Protein AF-A0A661SX76-F1 (afdb_monomer)

Solvent-accessible surface area (backbone atoms only — not comparable to full-atom values): 6434 Å² total; per-residue (Å²): 132,92,79,90,75,84,76,56,78,82,54,74,83,47,77,96,65,53,75,68,55,53,54,48,50,51,56,51,49,53,53,52,25,64,72,71,73,45,68,62,44,72,45,68,51,73,49,86,91,44,61,84,77,79,19,61,42,79,78,44,78,43,76,49,69,70,70,76,65,52,79,75,67,67,90,56,65,100,60,52,74,66,55,51,52,49,53,60,71,66,56,80,76,83,80,82,132

Sequence (97 aa):
KVVDAEVPEDLRKKCCLEDREVRELVRIAGKIEAHYGRAMDIEWSIDRDLPFPENIFIVQARPETVWSRKKKGSAIGKKTGFQLLMEQAMKRIKLEE

Secondary structure (DSSP, 8-state):
-----PPPTTTTTS-SS-HHHHHHHHHHHHHHHHHHTS-EEEEEEE-SSSPTTTTEEEEEEEE--SSTTS----SS-S--HHHHHHHHHTSPPP---

Structure (mmCIF, N/CA/C/O backbone):
data_AF-A0A661SX76-F1
#
_entry.id   AF-A0A661SX76-F1
#
loop_
_atom_site.group_PDB
_atom_site.id
_atom_site.type_symbol
_atom_site.label_atom_id
_atom_site.label_alt_id
_atom_site.label_comp_id
_atom_site.label_asym_id
_atom_site.label_entity_id
_atom_site.label_seq_id
_atom_site.pdbx_PDB_ins_code
_atom_site.Cartn_x
_atom_site.Cartn_y
_atom_site.Cartn_z
_atom_site.occupancy
_atom_site.B_iso_or_equiv
_atom_site.auth_seq_id
_atom_site.auth_comp_id
_atom_site.auth_asym_id
_atom_site.auth_atom_id
_atom_site.pdbx_PDB_model_num
ATOM 1 N N . LYS A 1 1 ? 16.836 -17.987 -4.918 1.00 78.50 1 LYS A N 1
ATOM 2 C CA . LYS A 1 1 ? 18.116 -17.264 -4.709 1.00 78.50 1 LYS A CA 1
ATOM 3 C C . LYS A 1 1 ? 17.833 -15.793 -4.967 1.00 78.50 1 LYS A C 1
ATOM 5 O O . LYS A 1 1 ? 17.272 -15.514 -6.015 1.00 78.50 1 LYS A O 1
ATOM 10 N N . VAL A 1 2 ? 18.120 -14.903 -4.018 1.00 85.81 2 VAL A N 1
ATOM 11 C CA . VAL A 1 2 ? 17.972 -13.450 -4.223 1.00 85.81 2 VAL A CA 1
ATOM 12 C C . VAL A 1 2 ? 19.147 -12.970 -5.076 1.00 85.81 2 VAL A C 1
ATOM 14 O O . VAL A 1 2 ? 20.261 -13.470 -4.904 1.00 85.81 2 VAL A O 1
ATOM 17 N N . VAL A 1 3 ? 18.878 -12.088 -6.037 1.00 92.12 3 VAL A N 1
ATOM 18 C CA . VAL A 1 3 ? 19.888 -11.489 -6.915 1.00 92.12 3 VAL A CA 1
ATOM 19 C C . VAL A 1 3 ? 19.765 -9.981 -6.791 1.00 92.12 3 VAL A C 1
ATOM 21 O O . VAL A 1 3 ? 18.711 -9.426 -7.090 1.00 92.12 3 VAL A O 1
ATOM 24 N N . ASP A 1 4 ? 20.846 -9.342 -6.367 1.00 93.50 4 ASP A N 1
ATOM 25 C CA . ASP A 1 4 ? 20.959 -7.891 -6.371 1.00 93.50 4 ASP A CA 1
ATOM 26 C C . ASP A 1 4 ? 21.379 -7.435 -7.770 1.00 93.50 4 ASP A C 1
ATOM 28 O O . ASP A 1 4 ? 22.356 -7.935 -8.334 1.00 93.50 4 ASP A O 1
ATOM 32 N N . ALA A 1 5 ? 20.621 -6.509 -8.352 1.00 94.00 5 ALA A N 1
ATOM 33 C CA . ALA A 1 5 ? 20.883 -5.980 -9.681 1.00 94.00 5 ALA A CA 1
ATOM 34 C C . ALA A 1 5 ? 20.633 -4.471 -9.720 1.00 94.00 5 ALA A C 1
ATOM 36 O O . ALA A 1 5 ? 19.705 -3.957 -9.096 1.00 94.00 5 ALA A O 1
ATOM 37 N N . GLU A 1 6 ? 21.461 -3.769 -10.489 1.00 95.81 6 GLU A N 1
ATOM 38 C CA . GLU A 1 6 ? 21.283 -2.346 -10.762 1.00 95.81 6 GLU A CA 1
ATOM 39 C C . GLU A 1 6 ? 20.032 -2.109 -11.614 1.00 95.81 6 GLU A C 1
ATOM 41 O O . GLU A 1 6 ? 19.800 -2.795 -12.612 1.00 95.81 6 GLU A O 1
ATOM 46 N N . VAL A 1 7 ? 19.246 -1.089 -11.262 1.00 94.38 7 VAL A N 1
ATOM 47 C CA . VAL A 1 7 ? 18.098 -0.674 -12.078 1.00 94.38 7 VAL A CA 1
ATOM 48 C C . VAL A 1 7 ? 18.622 -0.009 -13.361 1.00 94.38 7 VAL A C 1
ATOM 50 O O . VAL A 1 7 ? 19.439 0.914 -13.251 1.00 94.38 7 VAL A O 1
ATOM 53 N N . PRO A 1 8 ? 18.171 -0.409 -14.565 1.00 96.06 8 PRO A N 1
ATOM 54 C CA . PRO A 1 8 ? 18.543 0.247 -15.820 1.00 96.06 8 PRO A CA 1
ATOM 55 C C . PRO A 1 8 ? 18.289 1.760 -15.796 1.00 96.06 8 PRO A C 1
ATOM 57 O O . PRO A 1 8 ? 17.283 2.217 -15.252 1.00 96.06 8 PRO A O 1
ATOM 60 N N . GLU A 1 9 ? 19.201 2.552 -16.369 1.00 95.81 9 GLU A N 1
ATOM 61 C CA . GLU A 1 9 ? 19.182 4.021 -16.269 1.00 95.81 9 GLU A CA 1
ATOM 62 C C . GLU 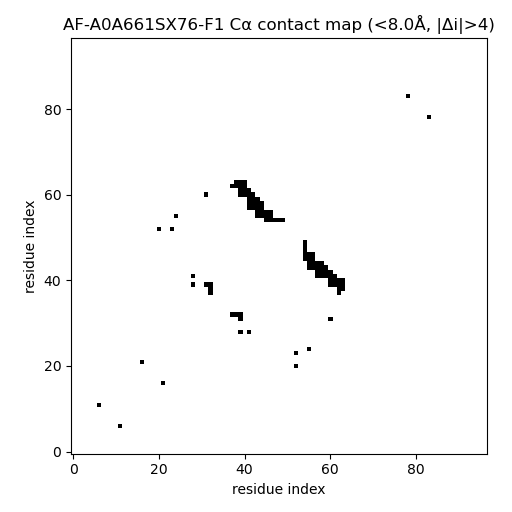A 1 9 ? 17.874 4.646 -16.785 1.00 95.81 9 GLU A C 1
ATOM 64 O O . GLU A 1 9 ? 17.354 5.591 -16.188 1.00 95.81 9 GLU A O 1
ATOM 69 N N . ASP A 1 10 ? 17.294 4.070 -17.838 1.00 95.56 10 ASP A N 1
ATOM 70 C CA . ASP A 1 10 ? 16.049 4.532 -18.446 1.00 95.56 10 ASP A CA 1
ATOM 71 C C . ASP A 1 10 ? 14.811 4.265 -17.572 1.00 95.56 10 ASP A C 1
ATOM 73 O O . ASP A 1 10 ? 13.804 4.963 -17.709 1.00 95.56 10 ASP A O 1
ATOM 77 N N . LEU A 1 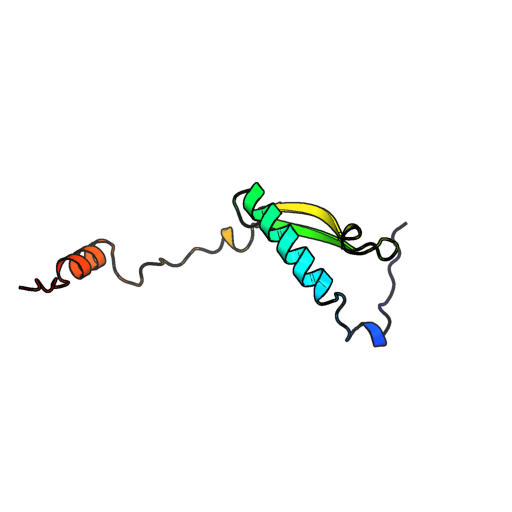11 ? 14.872 3.280 -16.668 1.00 94.94 11 LEU A N 1
ATOM 78 C CA . LEU A 1 11 ? 13.787 2.946 -15.742 1.00 94.94 11 LEU A CA 1
ATOM 79 C C . LEU A 1 11 ? 13.839 3.773 -14.457 1.00 94.94 11 LEU A C 1
ATOM 81 O O . LEU A 1 11 ? 12.796 4.022 -13.860 1.00 94.94 11 LEU A O 1
ATOM 85 N N . ARG A 1 12 ? 15.019 4.260 -14.051 1.00 95.25 12 ARG A N 1
ATOM 86 C CA . ARG A 1 12 ? 15.205 5.016 -12.792 1.00 95.25 12 ARG A CA 1
ATOM 87 C C . ARG A 1 12 ? 14.322 6.264 -12.689 1.00 95.25 12 ARG A C 1
ATOM 89 O O . ARG A 1 12 ? 14.001 6.690 -11.586 1.00 95.25 12 ARG A O 1
ATOM 96 N N . LYS A 1 13 ? 13.958 6.865 -13.828 1.00 95.50 13 LYS A N 1
ATOM 97 C CA . LYS A 1 13 ? 13.114 8.073 -13.912 1.00 95.50 13 LYS A CA 1
ATOM 98 C C . LYS A 1 13 ? 11.659 7.781 -14.291 1.00 95.50 13 LYS A C 1
ATOM 100 O O . LYS A 1 13 ? 10.885 8.719 -14.463 1.00 95.50 13 LYS A O 1
ATOM 105 N N . LYS A 1 14 ? 11.288 6.510 -14.460 1.00 95.25 14 LYS A N 1
ATOM 106 C CA . LYS A 1 14 ? 9.921 6.095 -14.789 1.00 95.25 14 LYS A CA 1
ATOM 107 C C . LYS A 1 14 ? 9.192 5.688 -13.511 1.00 95.25 14 LYS A C 1
ATOM 109 O O . LYS A 1 14 ? 9.792 5.130 -12.596 1.00 95.25 14 LYS A O 1
ATOM 114 N N . CYS A 1 15 ? 7.889 5.946 -13.459 1.00 96.50 15 CYS A N 1
ATOM 115 C CA . CYS A 1 15 ? 7.049 5.396 -12.400 1.00 96.50 15 CYS A CA 1
ATOM 116 C C . CYS A 1 15 ? 7.089 3.864 -12.465 1.00 96.50 15 CYS A C 1
ATOM 118 O O . CYS A 1 15 ? 6.962 3.281 -13.541 1.00 96.50 15 CYS A O 1
ATOM 120 N N . CYS A 1 16 ? 7.258 3.213 -11.314 1.00 94.81 16 CYS A N 1
ATOM 121 C CA . CYS A 1 16 ? 7.245 1.752 -11.220 1.00 94.81 16 CYS A CA 1
ATOM 122 C C . CYS A 1 16 ? 5.833 1.148 -11.296 1.00 94.81 16 CYS A C 1
ATOM 124 O O . CYS A 1 16 ? 5.713 -0.069 -11.415 1.00 94.81 16 CYS A O 1
ATOM 126 N N . LEU A 1 17 ? 4.805 1.999 -11.237 1.00 96.25 17 LEU A N 1
ATOM 127 C CA . LEU A 1 17 ? 3.391 1.657 -11.282 1.00 96.25 17 LEU A CA 1
ATOM 128 C C . LEU A 1 17 ? 2.672 2.454 -12.365 1.00 96.25 17 LEU A C 1
ATOM 130 O O . LEU A 1 17 ? 2.976 3.626 -12.602 1.00 96.25 17 LEU A O 1
ATOM 134 N N . GLU A 1 18 ? 1.662 1.827 -12.946 1.00 96.06 18 GLU A N 1
ATOM 135 C CA . GLU A 1 18 ? 0.676 2.462 -13.804 1.00 96.06 18 GLU A CA 1
ATOM 136 C C . GLU A 1 18 ? -0.509 3.005 -12.990 1.00 96.06 18 GLU A C 1
ATOM 138 O O . GLU A 1 18 ? -0.880 2.471 -11.942 1.00 96.06 18 GLU A O 1
ATOM 143 N N . ASP A 1 19 ? -1.194 4.025 -13.510 1.00 97.88 19 ASP A N 1
ATOM 144 C CA . ASP A 1 19 ? -2.340 4.649 -12.835 1.00 97.88 19 ASP A CA 1
ATOM 145 C C . ASP A 1 19 ? -3.444 3.653 -12.439 1.00 97.88 19 ASP A C 1
ATOM 147 O O . ASP A 1 19 ? -4.115 3.829 -11.419 1.00 97.88 19 ASP A O 1
ATOM 151 N N . ARG A 1 20 ? -3.676 2.609 -13.249 1.00 97.31 20 ARG A N 1
ATOM 152 C CA . ARG A 1 20 ? -4.681 1.576 -12.938 1.00 97.31 20 ARG A CA 1
ATOM 153 C C . ARG A 1 20 ? -4.279 0.727 -11.732 1.00 97.31 20 ARG A C 1
ATOM 155 O O . ARG A 1 20 ? -5.139 0.388 -10.925 1.00 97.31 20 ARG A O 1
ATOM 162 N N . GLU A 1 21 ? -2.987 0.446 -11.589 1.00 97.62 21 GLU A N 1
ATOM 163 C CA . GLU A 1 21 ? -2.439 -0.351 -10.492 1.00 97.62 21 GLU A CA 1
ATOM 164 C C . GLU A 1 21 ? -2.520 0.442 -9.191 1.00 97.62 21 GLU A C 1
ATOM 166 O O . GLU A 1 21 ? -2.975 -0.084 -8.180 1.00 97.62 21 GLU A O 1
ATOM 171 N N . VAL A 1 22 ? -2.208 1.743 -9.233 1.00 98.06 22 VAL A N 1
ATOM 172 C CA . VAL A 1 22 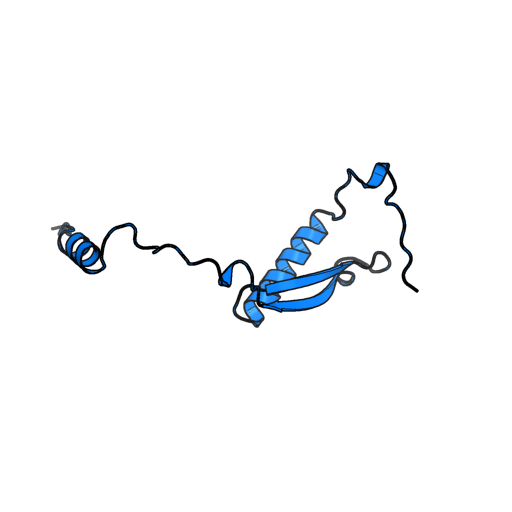? -2.368 2.642 -8.079 1.00 98.06 22 VAL A CA 1
ATOM 173 C C . VAL A 1 22 ? -3.821 2.669 -7.596 1.00 98.06 22 VAL A C 1
ATOM 175 O O . VAL A 1 22 ? -4.075 2.523 -6.400 1.00 98.06 22 VAL A O 1
ATOM 178 N N . ARG A 1 23 ? -4.794 2.827 -8.505 1.00 98.44 23 ARG A N 1
ATOM 179 C CA . ARG A 1 23 ? -6.223 2.842 -8.135 1.00 98.44 23 ARG A CA 1
ATOM 180 C C . ARG A 1 23 ? -6.662 1.528 -7.493 1.00 98.44 23 ARG A C 1
ATOM 182 O O . ARG A 1 23 ? -7.405 1.547 -6.511 1.00 98.44 23 ARG A O 1
ATOM 189 N N . GLU A 1 24 ? -6.198 0.404 -8.025 1.00 98.25 24 GLU A N 1
ATOM 190 C CA . GLU A 1 24 ? -6.534 -0.914 -7.496 1.00 98.25 24 GLU A CA 1
ATOM 191 C C . GLU A 1 24 ? -5.881 -1.173 -6.132 1.00 98.25 24 GLU A C 1
ATOM 193 O O . GLU A 1 24 ? -6.562 -1.615 -5.205 1.00 98.25 24 GLU A O 1
ATOM 198 N N . LEU A 1 25 ? -4.615 -0.786 -5.951 1.00 98.31 25 LEU A N 1
ATOM 199 C CA . LEU A 1 25 ? -3.932 -0.830 -4.656 1.00 98.31 25 LEU A CA 1
ATOM 200 C C . LEU A 1 25 ? -4.670 -0.000 -3.600 1.00 98.31 25 LEU A C 1
ATOM 202 O O . LEU A 1 25 ? -4.884 -0.481 -2.489 1.00 98.31 25 LEU A O 1
ATOM 206 N N . VAL A 1 26 ? -5.138 1.205 -3.943 1.00 98.25 26 VAL A N 1
ATOM 207 C CA . VAL A 1 26 ? -5.949 2.038 -3.035 1.00 98.25 26 VAL A CA 1
ATOM 208 C C . VAL A 1 26 ? -7.267 1.345 -2.678 1.00 98.25 26 VAL A C 1
ATOM 210 O O . VAL A 1 26 ? -7.658 1.322 -1.508 1.00 98.25 26 VAL A O 1
ATOM 213 N N . ARG A 1 27 ? -7.943 0.726 -3.656 1.00 98.50 27 ARG A N 1
ATOM 214 C CA . ARG A 1 27 ? -9.178 -0.038 -3.420 1.00 98.50 27 ARG A CA 1
ATOM 215 C C . ARG A 1 27 ? -8.942 -1.208 -2.463 1.00 98.50 27 ARG A C 1
ATOM 217 O O . ARG A 1 27 ? -9.783 -1.471 -1.602 1.00 98.50 27 ARG A O 1
ATOM 224 N N . ILE A 1 28 ? -7.842 -1.939 -2.632 1.00 98.25 28 ILE A N 1
ATOM 225 C CA . ILE A 1 28 ? -7.474 -3.071 -1.773 1.00 98.25 28 ILE A CA 1
ATOM 226 C C . ILE A 1 28 ? -7.101 -2.575 -0.370 1.00 98.25 28 ILE A C 1
ATOM 228 O O . ILE A 1 28 ? -7.629 -3.093 0.614 1.00 98.25 28 ILE A O 1
ATOM 232 N N . ALA A 1 29 ? -6.281 -1.527 -0.268 1.00 98.00 29 ALA A N 1
ATOM 233 C CA . ALA A 1 29 ? -5.879 -0.928 1.001 1.00 98.00 29 ALA A CA 1
ATOM 234 C C . ALA A 1 29 ? -7.085 -0.452 1.825 1.00 98.00 29 ALA A C 1
ATOM 236 O O . ALA A 1 29 ? -7.170 -0.761 3.011 1.00 98.00 29 ALA A O 1
ATOM 237 N N . GLY A 1 30 ? -8.066 0.205 1.194 1.00 98.25 30 GLY A N 1
ATOM 238 C CA . GLY A 1 30 ? -9.299 0.625 1.867 1.00 98.25 30 GLY A CA 1
ATOM 239 C C . GLY A 1 30 ? -10.126 -0.549 2.401 1.00 98.25 30 GLY A C 1
ATOM 240 O O . GLY A 1 30 ? -10.672 -0.475 3.501 1.00 98.25 30 GLY A O 1
ATOM 241 N N . LYS A 1 31 ? -10.179 -1.674 1.672 1.00 98.38 31 LYS A N 1
ATOM 242 C CA . LYS A 1 31 ? -10.826 -2.903 2.165 1.00 98.38 31 LYS A CA 1
ATOM 243 C C . LYS A 1 31 ? -10.085 -3.496 3.366 1.00 98.38 31 LYS A C 1
ATOM 245 O O . LYS A 1 31 ? -10.732 -3.938 4.311 1.00 98.38 31 LYS A O 1
ATOM 250 N N . ILE A 1 32 ? -8.753 -3.495 3.337 1.00 98.06 32 ILE A N 1
ATOM 251 C CA . ILE A 1 32 ? -7.915 -3.991 4.437 1.00 98.06 32 ILE A CA 1
ATOM 252 C C . ILE A 1 32 ? -8.092 -3.116 5.684 1.00 98.06 32 ILE A C 1
ATOM 254 O O . ILE A 1 32 ? -8.352 -3.638 6.765 1.00 98.06 32 ILE A O 1
ATOM 258 N N . GLU A 1 33 ? -8.022 -1.792 5.545 1.00 97.88 33 GLU A N 1
ATOM 259 C CA . GLU A 1 33 ? -8.261 -0.859 6.651 1.00 97.88 33 GLU A CA 1
ATOM 260 C C . GLU A 1 33 ? -9.660 -1.046 7.255 1.00 97.88 33 GLU A C 1
ATOM 262 O O . GLU A 1 33 ? -9.789 -1.161 8.475 1.00 97.88 33 GLU A O 1
ATOM 267 N N . ALA A 1 34 ? -10.697 -1.151 6.417 1.00 98.25 34 ALA A N 1
ATOM 268 C CA . ALA A 1 34 ? -12.064 -1.392 6.875 1.00 98.25 34 ALA A CA 1
ATOM 269 C C . ALA A 1 34 ? -12.2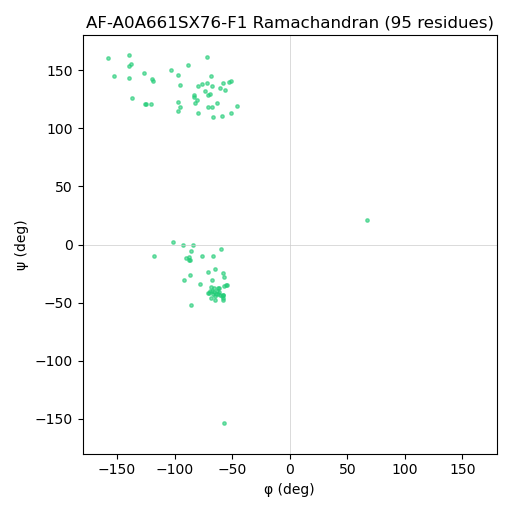04 -2.725 7.631 1.00 98.25 34 ALA A C 1
ATOM 271 O O . ALA A 1 34 ? -12.927 -2.792 8.623 1.00 98.25 34 ALA A O 1
ATOM 272 N N . HIS A 1 35 ? -11.492 -3.770 7.200 1.00 97.75 35 HIS A N 1
ATOM 273 C CA . HIS A 1 35 ? -11.494 -5.072 7.865 1.00 97.75 35 HIS A CA 1
ATOM 274 C C . HIS A 1 35 ? -10.858 -5.023 9.266 1.00 97.75 35 HIS A C 1
ATOM 276 O O . HIS A 1 35 ? -11.400 -5.602 10.205 1.00 97.75 35 HIS A O 1
ATOM 282 N N . TYR A 1 36 ? -9.736 -4.314 9.429 1.00 96.38 36 TYR A N 1
ATOM 283 C CA . TYR A 1 36 ? -9.024 -4.218 10.714 1.00 96.38 36 TYR A CA 1
ATOM 284 C C . TYR A 1 36 ? -9.480 -3.052 11.609 1.00 96.38 36 TYR A C 1
ATOM 286 O O . TYR A 1 36 ? -9.100 -2.984 12.785 1.00 96.38 36 TYR A O 1
ATOM 294 N N . GLY A 1 37 ? -10.272 -2.122 11.070 1.00 96.25 37 GLY A N 1
ATOM 295 C CA . GLY A 1 37 ? -10.813 -0.964 11.783 1.00 96.25 37 GLY A CA 1
ATOM 296 C C . GLY A 1 37 ? -9.759 0.058 12.221 1.00 96.25 37 GLY A C 1
ATOM 297 O O . GLY A 1 37 ? -9.982 0.800 13.178 1.00 96.25 37 GLY A O 1
ATOM 298 N N . ARG A 1 38 ? -8.582 0.068 11.587 1.00 93.56 38 ARG A N 1
ATOM 299 C CA . ARG A 1 38 ? -7.471 0.984 11.891 1.00 93.56 38 ARG A CA 1
ATOM 300 C C . ARG A 1 38 ? -6.536 1.114 10.694 1.00 93.56 38 ARG A C 1
ATOM 302 O O . ARG A 1 38 ? -6.487 0.204 9.876 1.00 93.56 38 ARG A O 1
ATOM 309 N N . ALA A 1 39 ? -5.744 2.185 10.667 1.00 95.44 39 ALA A N 1
ATOM 310 C CA . ALA A 1 39 ? -4.709 2.381 9.656 1.00 95.44 39 ALA A CA 1
ATOM 311 C C . ALA A 1 39 ? -3.724 1.20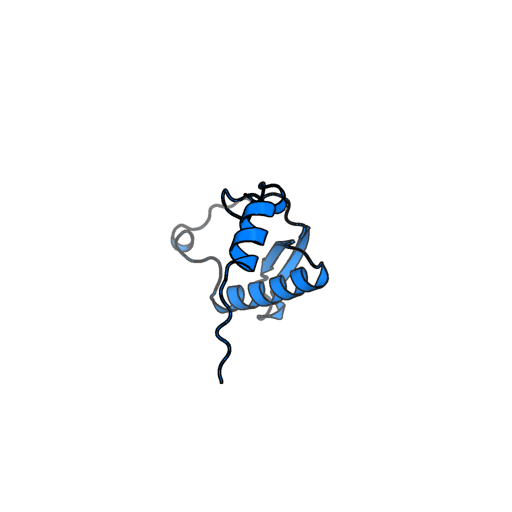1 9.626 1.00 95.44 39 ALA A C 1
ATOM 313 O O . ALA A 1 39 ? -3.227 0.759 10.671 1.00 95.44 39 ALA A O 1
ATOM 314 N N . MET A 1 40 ? -3.443 0.716 8.418 1.00 96.88 40 MET A N 1
ATOM 315 C CA . MET A 1 40 ? -2.594 -0.445 8.164 1.00 96.88 40 MET A CA 1
ATOM 316 C C . MET A 1 40 ? -1.383 -0.058 7.311 1.00 96.88 40 MET A C 1
ATOM 318 O O . MET A 1 40 ? -1.483 0.750 6.393 1.00 96.88 40 MET A O 1
ATOM 322 N N . ASP A 1 41 ? -0.252 -0.674 7.624 1.00 97.12 41 ASP A N 1
ATOM 323 C CA . ASP A 1 41 ? 0.980 -0.729 6.844 1.00 97.12 41 ASP A CA 1
ATOM 324 C C . ASP A 1 41 ? 0.959 -2.038 6.032 1.00 97.12 41 ASP A C 1
ATOM 326 O O . ASP A 1 41 ? 0.817 -3.129 6.601 1.00 97.12 41 ASP A O 1
ATOM 330 N N . ILE A 1 42 ? 0.980 -1.922 4.702 1.00 97.75 42 ILE A N 1
ATOM 331 C CA . ILE A 1 42 ? 0.659 -3.009 3.768 1.00 97.75 42 ILE A CA 1
ATOM 332 C C . ILE A 1 42 ? 1.811 -3.180 2.784 1.00 97.75 42 ILE A C 1
ATOM 334 O O . ILE A 1 42 ? 2.123 -2.271 2.014 1.00 97.75 42 ILE A O 1
ATOM 338 N N . GLU A 1 43 ? 2.383 -4.378 2.764 1.00 98.19 43 GLU A N 1
ATOM 339 C CA . GLU A 1 43 ? 3.344 -4.797 1.752 1.00 98.19 43 GLU A CA 1
ATOM 340 C C . GLU A 1 43 ? 2.613 -5.570 0.650 1.00 98.19 43 GLU A C 1
ATOM 342 O O . GLU A 1 43 ? 1.757 -6.424 0.917 1.00 98.19 43 GLU A O 1
ATOM 347 N N . TRP A 1 44 ? 2.967 -5.283 -0.599 1.00 97.94 44 TRP A N 1
ATOM 348 C CA . TRP A 1 44 ? 2.331 -5.842 -1.787 1.00 97.94 44 TRP A CA 1
ATOM 349 C C . TRP A 1 44 ? 3.363 -6.177 -2.865 1.00 97.94 44 TRP A C 1
ATOM 351 O O . TRP A 1 44 ? 4.493 -5.687 -2.845 1.00 97.94 44 TRP A O 1
ATOM 361 N N . SER A 1 45 ? 2.957 -7.002 -3.824 1.00 97.44 45 SER A N 1
ATOM 362 C CA . SER A 1 45 ? 3.711 -7.297 -5.039 1.00 97.44 45 SER A CA 1
ATOM 363 C C . SER A 1 45 ? 2.786 -7.329 -6.254 1.00 97.44 45 SER A C 1
ATOM 365 O O . SER A 1 45 ? 1.580 -7.547 -6.130 1.00 97.44 45 SER A O 1
ATOM 367 N N . ILE A 1 46 ? 3.360 -7.082 -7.432 1.00 97.25 46 ILE A N 1
ATOM 368 C CA . ILE A 1 46 ? 2.676 -7.218 -8.719 1.00 97.25 46 ILE A CA 1
ATOM 369 C C . ILE A 1 46 ? 3.443 -8.239 -9.547 1.00 97.25 46 ILE A C 1
ATOM 371 O O . ILE A 1 46 ? 4.632 -8.052 -9.818 1.00 97.25 46 ILE A O 1
ATOM 375 N N . ASP A 1 47 ? 2.758 -9.306 -9.937 1.00 96.56 47 ASP A N 1
ATOM 376 C CA . ASP A 1 47 ? 3.268 -10.281 -10.891 1.00 96.56 47 ASP A CA 1
ATOM 377 C C . ASP A 1 47 ? 3.026 -9.767 -12.319 1.00 96.56 47 ASP A C 1
ATOM 379 O O . ASP A 1 47 ? 1.929 -9.340 -12.667 1.00 96.56 47 ASP A O 1
ATOM 383 N N . ARG A 1 48 ? 4.048 -9.744 -13.172 1.00 92.69 48 ARG A N 1
ATOM 384 C CA . ARG A 1 48 ? 3.883 -9.253 -14.552 1.00 92.69 48 ARG A CA 1
ATOM 385 C C . ARG A 1 48 ? 3.418 -10.339 -15.516 1.00 92.69 48 ARG A C 1
ATOM 387 O O . ARG A 1 48 ? 2.985 -10.000 -16.614 1.00 92.69 48 ARG A O 1
ATOM 394 N N . ASP A 1 49 ? 3.475 -11.601 -15.101 1.00 96.69 49 ASP A N 1
ATOM 395 C CA . ASP A 1 49 ? 3.075 -12.745 -15.921 1.00 96.69 49 ASP A CA 1
ATOM 396 C C . ASP A 1 49 ? 1.572 -13.051 -15.797 1.00 96.69 49 ASP A C 1
ATOM 398 O O . ASP A 1 49 ? 1.017 -13.820 -16.585 1.00 96.69 49 ASP A O 1
ATOM 402 N N . LEU A 1 50 ? 0.891 -12.424 -14.832 1.00 97.50 50 LEU A N 1
ATOM 403 C CA . LEU A 1 50 ? -0.547 -12.547 -14.618 1.00 97.50 50 LEU A CA 1
ATOM 404 C C . LEU A 1 50 ? -1.307 -11.317 -15.137 1.00 97.50 50 LEU A C 1
ATOM 406 O O . LEU A 1 50 ? -0.781 -10.200 -15.123 1.00 97.50 50 LEU A O 1
ATOM 410 N N . PRO A 1 51 ? -2.566 -11.490 -15.580 1.00 97.31 51 PRO A N 1
ATOM 411 C CA . PRO A 1 51 ? -3.392 -10.371 -16.000 1.00 97.31 51 PRO A CA 1
ATOM 412 C C . PRO A 1 51 ? -3.777 -9.488 -14.808 1.00 97.31 51 PRO A C 1
ATOM 414 O O . PRO A 1 51 ? -4.021 -9.957 -13.698 1.00 97.31 51 PRO A O 1
ATOM 417 N N . PHE A 1 52 ? -3.862 -8.185 -15.061 1.00 96.38 52 PHE A N 1
ATOM 418 C CA . PHE A 1 52 ? -4.490 -7.253 -14.133 1.00 96.38 52 PHE A CA 1
ATOM 419 C C . PHE A 1 52 ? -6.021 -7.448 -14.141 1.00 96.38 52 PHE A C 1
ATOM 421 O O . PHE A 1 52 ? -6.588 -7.519 -15.238 1.00 96.38 52 PHE A O 1
ATOM 428 N N . PRO A 1 53 ? -6.704 -7.400 -12.975 1.00 95.06 53 PRO A N 1
ATOM 429 C CA . PRO A 1 53 ? -6.185 -7.064 -11.639 1.00 95.06 53 PRO A CA 1
ATOM 430 C C . PRO A 1 53 ? -5.722 -8.254 -10.781 1.00 95.06 53 PRO A C 1
ATOM 432 O O . PRO A 1 53 ? -5.286 -8.045 -9.651 1.00 95.06 53 PRO A O 1
ATOM 435 N N . GLU A 1 54 ? -5.817 -9.492 -11.270 1.00 96.62 54 GLU A N 1
ATOM 436 C CA . GLU A 1 54 ? -5.493 -10.707 -10.502 1.00 96.62 54 GLU A CA 1
ATOM 437 C C . GLU A 1 54 ? -4.005 -10.838 -10.157 1.00 96.62 54 GLU A C 1
ATOM 439 O O . GLU A 1 54 ? -3.611 -11.684 -9.356 1.00 96.62 54 GLU A O 1
ATOM 444 N N . ASN A 1 55 ? -3.179 -9.989 -10.751 1.00 97.06 55 ASN A N 1
ATOM 445 C CA . ASN A 1 55 ? -1.745 -9.980 -10.581 1.00 97.06 55 ASN A CA 1
ATOM 446 C C . ASN A 1 55 ? -1.233 -9.208 -9.357 1.00 97.06 55 ASN A C 1
ATOM 448 O O . ASN A 1 55 ? -0.022 -9.148 -9.146 1.00 97.06 55 ASN A O 1
ATOM 452 N N . ILE A 1 56 ? -2.124 -8.611 -8.561 1.00 97.88 56 ILE A N 1
ATOM 453 C CA . ILE A 1 56 ? -1.764 -7.873 -7.347 1.00 97.88 56 ILE A CA 1
ATOM 454 C C . ILE A 1 56 ? -1.919 -8.772 -6.120 1.00 97.88 56 ILE A C 1
ATOM 456 O O . ILE A 1 56 ? -3.013 -9.247 -5.812 1.00 97.88 56 ILE A O 1
ATOM 460 N N . PHE A 1 57 ? -0.837 -8.933 -5.361 1.00 97.81 57 PHE A N 1
ATOM 461 C CA . PHE A 1 57 ? -0.800 -9.762 -4.161 1.00 97.81 57 PHE A CA 1
ATOM 462 C C . PHE A 1 57 ? -0.461 -8.934 -2.930 1.00 97.81 57 PHE A C 1
ATOM 464 O O . PHE A 1 57 ? 0.407 -8.063 -2.959 1.00 97.81 57 PHE A O 1
ATOM 471 N N . ILE A 1 58 ? -1.127 -9.239 -1.818 1.00 97.81 58 ILE A N 1
ATOM 472 C CA . ILE A 1 58 ? -0.804 -8.678 -0.506 1.00 97.81 58 ILE A CA 1
ATOM 473 C C . ILE A 1 58 ? 0.067 -9.689 0.222 1.00 97.81 58 ILE A C 1
ATOM 475 O O . ILE A 1 58 ? -0.387 -10.793 0.519 1.00 97.81 58 ILE A O 1
ATOM 479 N N . VAL A 1 59 ? 1.318 -9.319 0.492 1.00 97.81 59 VAL A N 1
ATOM 480 C CA . VAL A 1 59 ? 2.287 -10.219 1.135 1.00 97.81 59 VAL A CA 1
ATOM 481 C C . VAL A 1 59 ? 2.280 -10.057 2.651 1.00 97.81 59 VAL A C 1
ATOM 483 O O . VAL A 1 59 ? 2.481 -11.030 3.374 1.00 97.81 59 VAL A O 1
ATOM 486 N N . GLN A 1 60 ? 1.978 -8.854 3.148 1.00 98.19 60 GLN A N 1
ATOM 487 C CA . GLN A 1 60 ? 1.860 -8.590 4.577 1.00 98.19 60 GLN A CA 1
ATOM 488 C C . GLN A 1 60 ? 0.903 -7.427 4.851 1.00 98.19 60 GLN A C 1
ATOM 490 O O . GLN A 1 60 ? 0.915 -6.420 4.153 1.00 98.19 60 GLN A O 1
ATOM 495 N N . ALA A 1 61 ? 0.149 -7.493 5.951 1.00 96.94 61 ALA A N 1
ATOM 496 C CA . ALA A 1 61 ? -0.622 -6.367 6.482 1.00 96.94 61 ALA A CA 1
ATOM 497 C C . ALA A 1 61 ? -0.471 -6.293 8.007 1.00 96.94 61 ALA A C 1
ATOM 499 O O . ALA A 1 61 ? -0.732 -7.270 8.710 1.00 96.94 61 ALA A O 1
ATOM 500 N N . ARG A 1 62 ? -0.064 -5.133 8.529 1.00 96.88 62 ARG A N 1
ATOM 501 C CA . ARG A 1 62 ? 0.129 -4.913 9.968 1.00 96.88 62 ARG A CA 1
ATOM 502 C C . ARG A 1 62 ? -0.371 -3.529 10.393 1.00 96.88 62 ARG A C 1
ATOM 504 O O . ARG A 1 62 ? -0.396 -2.628 9.564 1.00 96.88 62 ARG A O 1
ATOM 511 N N . PRO A 1 63 ? -0.781 -3.318 11.654 1.00 95.25 6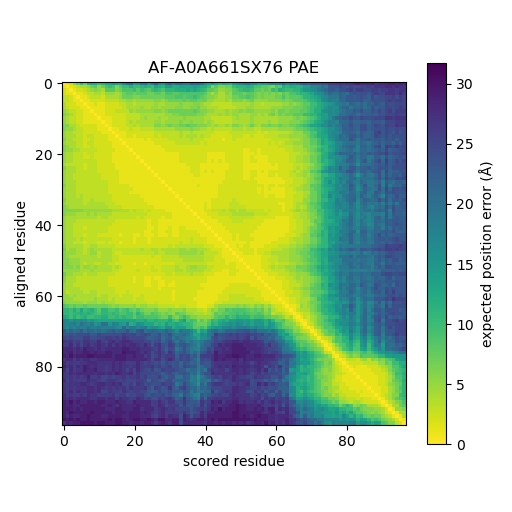3 PRO A N 1
ATOM 512 C CA . PRO A 1 63 ? -1.177 -1.990 12.117 1.00 95.25 63 PRO A CA 1
ATOM 513 C C . PRO A 1 63 ? -0.060 -0.954 11.945 1.00 95.25 63 PRO A C 1
ATOM 515 O O . PRO A 1 63 ? 1.098 -1.234 12.252 1.00 95.25 63 PRO A O 1
ATOM 518 N N . GLU A 1 64 ? -0.411 0.256 11.515 1.00 92.44 64 GLU A N 1
ATOM 519 C CA . GLU A 1 64 ? 0.526 1.378 11.409 1.00 92.44 64 GLU A CA 1
ATOM 520 C C . GLU A 1 64 ? 0.962 1.862 12.812 1.00 92.44 64 GLU A C 1
ATOM 522 O O . GLU A 1 64 ? 0.132 2.114 13.695 1.00 92.44 64 GLU A O 1
ATOM 527 N N . THR A 1 65 ? 2.274 1.991 13.048 1.00 83.69 65 THR A N 1
ATOM 528 C CA . THR A 1 65 ? 2.827 2.284 14.390 1.00 83.69 65 THR A CA 1
ATOM 529 C C . THR A 1 65 ? 3.603 3.596 14.524 1.00 83.69 65 THR A C 1
ATOM 531 O O . THR A 1 65 ? 3.977 3.963 15.638 1.00 83.69 65 THR A O 1
ATOM 534 N N . VAL A 1 66 ? 3.919 4.291 13.433 1.00 82.12 66 VAL A N 1
ATOM 535 C CA . VAL A 1 66 ? 4.737 5.514 13.451 1.00 82.12 66 VAL A CA 1
ATOM 536 C C . VAL A 1 66 ? 3.862 6.738 13.715 1.00 82.12 66 VAL A C 1
ATOM 538 O O . VAL A 1 66 ? 4.125 7.499 14.651 1.00 82.12 66 VAL A O 1
ATOM 541 N N . TRP A 1 67 ? 2.791 6.923 12.948 1.00 76.31 67 TRP A N 1
ATOM 542 C CA . TRP A 1 67 ? 1.910 8.087 13.057 1.00 76.31 67 TRP A CA 1
ATOM 543 C C . TRP A 1 67 ? 0.944 7.983 14.228 1.00 76.31 67 TRP A C 1
ATOM 545 O O . TRP A 1 67 ? 0.675 8.993 14.883 1.00 76.31 67 TRP A O 1
ATOM 555 N N . SER A 1 68 ? 0.491 6.775 14.561 1.00 70.12 68 SER A N 1
ATOM 556 C CA . SER A 1 68 ? -0.334 6.525 15.751 1.00 70.12 68 SER A CA 1
ATOM 557 C C . SER A 1 68 ? 0.338 6.955 17.067 1.00 70.12 68 SER A C 1
ATOM 559 O O . SER A 1 68 ? -0.353 7.303 18.026 1.00 70.12 68 SER A O 1
ATOM 561 N N . ARG A 1 69 ? 1.679 7.011 17.113 1.00 70.12 69 ARG A N 1
ATOM 562 C CA . ARG A 1 69 ? 2.465 7.460 18.281 1.00 70.12 69 ARG A CA 1
ATOM 563 C C . ARG A 1 69 ? 2.701 8.966 18.327 1.00 70.12 69 ARG A C 1
ATOM 565 O O . ARG A 1 69 ? 3.130 9.480 19.365 1.00 70.12 69 ARG A O 1
ATOM 572 N N . LYS A 1 70 ? 2.439 9.698 17.240 1.00 74.00 70 LYS A N 1
ATOM 573 C CA . LYS A 1 70 ? 2.564 11.156 17.247 1.00 74.00 70 LYS A CA 1
ATOM 574 C C . LYS A 1 70 ? 1.477 11.699 18.170 1.00 74.00 70 LYS A C 1
ATOM 576 O O . LYS A 1 70 ? 0.292 11.489 17.919 1.00 74.00 70 LYS A O 1
ATOM 581 N N . LYS A 1 71 ? 1.871 12.386 19.253 1.00 62.00 71 LYS A N 1
ATOM 582 C CA . LYS A 1 71 ? 0.916 13.074 20.132 1.00 62.00 71 LYS A CA 1
ATOM 583 C C . LYS A 1 71 ? 0.024 13.936 19.246 1.00 62.00 71 LYS A C 1
ATOM 585 O O . LYS A 1 71 ? 0.505 14.896 18.644 1.00 62.00 71 LYS A O 1
ATOM 590 N N . LYS A 1 72 ? -1.262 13.588 19.160 1.00 65.25 72 LYS A N 1
ATOM 591 C CA . LYS A 1 72 ? -2.256 14.498 18.605 1.00 65.25 72 LYS A CA 1
ATOM 592 C C . LYS A 1 72 ? -2.192 15.736 19.491 1.00 65.25 72 LYS A C 1
ATOM 594 O O . LYS A 1 72 ? -2.504 15.662 20.679 1.00 65.25 72 LYS A O 1
ATOM 599 N N . GLY A 1 73 ? -1.695 16.846 18.942 1.00 61.72 73 GLY A N 1
ATOM 600 C CA . GLY A 1 73 ? -1.914 18.144 19.564 1.00 61.72 73 GLY A CA 1
ATOM 601 C C . GLY A 1 73 ? -3.411 18.265 19.821 1.00 61.72 73 GLY A C 1
ATOM 602 O O . GLY A 1 73 ? -4.204 17.758 19.025 1.00 61.72 73 GLY A O 1
ATOM 603 N N . SER A 1 74 ? -3.788 18.836 20.962 1.00 65.94 74 SER A N 1
ATOM 604 C CA . SER A 1 74 ? -5.195 19.008 21.313 1.00 65.94 74 SER A CA 1
ATOM 605 C C . SER A 1 74 ? -5.952 19.568 20.101 1.00 65.94 74 SER A C 1
ATOM 607 O O . SER A 1 74 ? -5.596 20.623 19.579 1.00 65.94 74 SER A O 1
ATOM 609 N N . ALA A 1 75 ? -6.942 18.818 19.601 1.00 61.97 75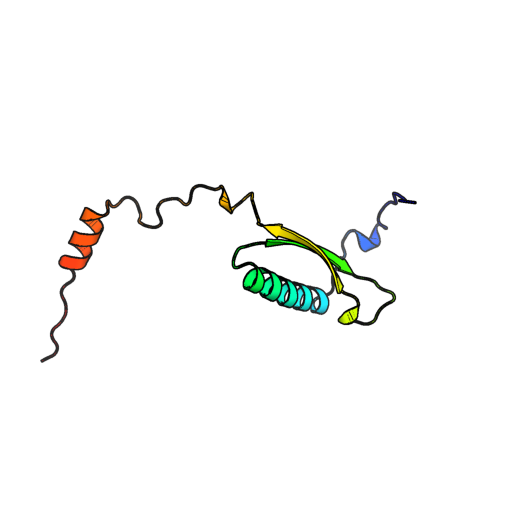 ALA A N 1
ATOM 610 C CA . ALA A 1 75 ? -7.780 19.245 18.471 1.00 61.97 75 ALA A CA 1
ATOM 611 C C . ALA A 1 75 ? -8.617 20.482 18.840 1.00 61.97 75 ALA A C 1
ATOM 613 O O . ALA A 1 75 ? -9.055 21.255 17.994 1.00 61.97 75 ALA A O 1
ATOM 614 N N . ILE A 1 76 ? -8.794 20.669 20.142 1.00 60.06 76 ILE A N 1
ATOM 615 C CA . ILE A 1 76 ? -9.235 21.890 20.782 1.00 60.06 76 ILE A CA 1
ATOM 616 C C . ILE A 1 76 ? -7.983 22.758 20.906 1.00 60.06 76 ILE A C 1
ATOM 618 O O . ILE A 1 76 ? -7.014 22.294 21.493 1.00 60.06 76 ILE A O 1
ATOM 622 N N . GLY A 1 77 ? -7.959 23.970 20.346 1.00 65.25 77 GLY A N 1
ATOM 623 C CA . GLY A 1 77 ? -6.798 24.870 20.425 1.00 65.25 77 GLY A CA 1
ATOM 624 C C . GLY A 1 77 ? -6.364 25.207 21.866 1.00 65.25 77 GLY A C 1
ATOM 625 O O . GLY A 1 77 ? -6.634 24.489 22.817 1.00 65.25 77 GLY A O 1
ATOM 626 N N . LYS A 1 78 ? -5.721 26.355 22.103 1.00 71.88 78 LYS A N 1
ATOM 627 C CA . LYS A 1 78 ? -5.250 26.736 23.461 1.00 71.88 78 LYS A CA 1
ATOM 628 C C . LYS A 1 78 ? -6.355 26.845 24.537 1.00 71.88 78 LYS A C 1
ATOM 630 O O . LYS A 1 78 ? -6.041 27.140 25.686 1.00 71.88 78 LYS A O 1
ATOM 635 N N . LYS A 1 79 ? -7.630 26.669 24.171 1.00 75.50 79 LYS A N 1
ATOM 636 C CA . LYS A 1 79 ? -8.769 26.836 25.066 1.00 75.50 79 LYS A CA 1
ATOM 637 C C . LYS A 1 79 ? -8.967 25.609 25.949 1.00 75.50 79 LYS A C 1
ATOM 639 O O . LYS A 1 79 ? -8.923 24.477 25.477 1.00 75.50 79 LYS A O 1
ATOM 644 N N . THR A 1 80 ? -9.223 25.831 27.231 1.00 80.38 80 THR A N 1
ATOM 645 C CA . THR A 1 80 ? -9.611 24.747 28.142 1.00 80.38 80 THR A CA 1
ATOM 646 C C . THR A 1 80 ? -11.034 24.270 27.831 1.00 80.38 80 THR A C 1
ATOM 648 O O . THR A 1 80 ? -11.822 24.998 27.221 1.00 80.38 80 THR A O 1
ATOM 651 N N . GLY A 1 81 ? -11.404 23.064 28.281 1.00 75.88 81 GLY A N 1
ATOM 652 C CA . GLY A 1 81 ? -12.767 22.541 28.093 1.00 75.88 81 GLY A CA 1
ATOM 653 C C . GLY A 1 81 ? -13.853 23.478 28.642 1.00 75.88 81 GLY A C 1
ATOM 654 O O . GLY A 1 81 ? -14.893 23.657 28.018 1.00 75.88 81 GLY A O 1
ATOM 655 N N . PHE A 1 82 ? -13.567 24.167 29.751 1.00 81.88 82 PHE A N 1
ATOM 656 C CA . PHE A 1 82 ? -14.449 25.185 30.326 1.00 81.88 82 PHE A CA 1
ATOM 657 C C . PHE A 1 82 ? -14.639 26.399 29.402 1.00 81.88 82 PHE A C 1
ATOM 659 O O . PHE A 1 82 ? -15.756 26.877 29.230 1.00 81.88 82 PHE A O 1
ATOM 666 N N . GLN A 1 83 ? -13.568 26.883 28.766 1.00 81.69 83 GLN A N 1
ATOM 667 C CA . GLN A 1 83 ? -13.641 28.023 27.845 1.00 81.69 83 GLN A CA 1
ATOM 668 C C . GLN A 1 83 ? -14.465 27.703 26.595 1.00 81.69 83 GLN A C 1
ATOM 670 O O . GLN A 1 83 ? -15.216 28.560 26.133 1.00 81.69 83 GLN A O 1
ATOM 675 N N . LEU A 1 84 ? -14.364 26.476 26.076 1.00 83.19 84 LEU A N 1
ATOM 676 C CA . LEU A 1 84 ? -15.216 26.027 24.974 1.00 83.19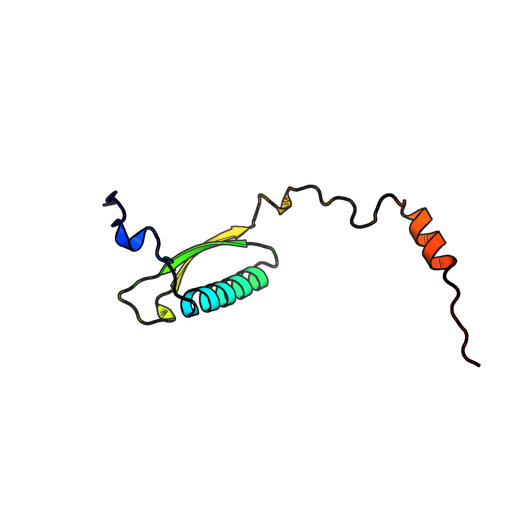 84 LEU A CA 1
ATOM 677 C C . LEU A 1 84 ? -16.690 25.945 25.375 1.00 83.19 84 LEU A C 1
ATOM 679 O O . LEU A 1 84 ? -17.549 26.403 24.624 1.00 83.19 84 LEU A O 1
ATOM 683 N N . LEU A 1 85 ? -16.978 25.392 26.558 1.00 83.44 85 LEU A N 1
ATOM 684 C CA . LEU A 1 85 ? -18.343 25.293 27.077 1.00 83.44 85 LEU A CA 1
ATOM 685 C C . LEU A 1 85 ? -18.981 26.685 27.201 1.00 83.44 85 LEU A C 1
ATOM 687 O O . LEU A 1 85 ? -20.116 26.888 26.779 1.00 83.44 85 LEU A O 1
ATOM 691 N N . MET A 1 86 ? -18.228 27.656 27.724 1.00 85.44 86 MET A N 1
ATOM 692 C CA . MET A 1 86 ? -18.694 29.036 27.878 1.00 85.44 86 MET A CA 1
ATOM 693 C C . MET A 1 86 ? -18.901 29.744 26.537 1.00 85.44 86 MET A C 1
ATOM 695 O O . MET A 1 86 ? -19.886 30.456 26.365 1.00 85.44 86 ME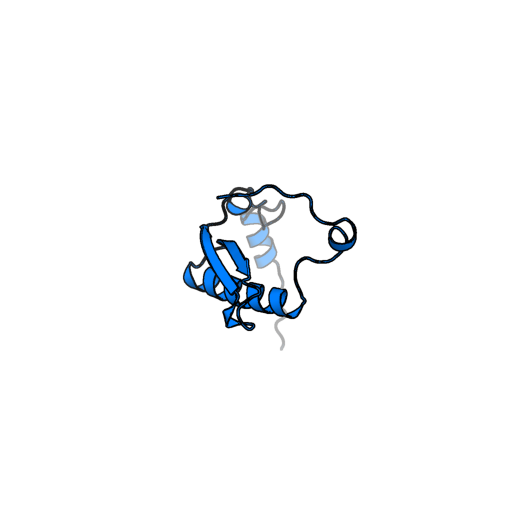T A O 1
ATOM 699 N N . GLU A 1 87 ? -18.019 29.528 25.561 1.00 83.69 87 GLU A N 1
ATOM 700 C CA . GLU A 1 87 ? -18.182 30.064 24.205 1.00 83.69 87 GLU A CA 1
ATOM 701 C C . GLU A 1 87 ? -19.427 29.496 23.508 1.00 83.69 87 GLU A C 1
ATOM 703 O O . GLU A 1 87 ? -20.158 30.234 22.846 1.00 83.69 87 GLU A O 1
ATOM 708 N N . GLN A 1 88 ? -19.706 28.203 23.688 1.00 81.25 88 GLN A N 1
ATOM 709 C CA . GLN A 1 88 ? -20.913 27.576 23.156 1.00 81.25 88 GLN A CA 1
ATOM 710 C C . GLN A 1 88 ? -22.179 28.071 23.870 1.00 81.25 88 GLN A C 1
ATOM 712 O O . GLN A 1 88 ? -23.172 28.342 23.202 1.00 81.25 88 GLN A O 1
ATOM 717 N N . ALA A 1 89 ? -22.138 28.251 25.192 1.00 84.81 89 ALA A N 1
ATOM 718 C CA . ALA A 1 89 ? -23.262 28.775 25.971 1.00 84.81 89 ALA A CA 1
ATOM 719 C C . ALA A 1 89 ? -23.580 30.248 25.652 1.00 84.81 89 ALA A C 1
ATOM 721 O O . ALA A 1 89 ? -24.733 30.664 25.729 1.00 84.81 89 ALA A O 1
ATOM 722 N N . MET A 1 90 ? -22.572 31.039 25.268 1.00 84.50 90 MET A N 1
ATOM 723 C CA . MET A 1 90 ? -22.740 32.447 24.887 1.00 84.50 90 MET A CA 1
ATOM 724 C C . MET A 1 90 ? -23.119 32.658 23.413 1.00 84.50 90 MET A C 1
ATOM 726 O O . MET A 1 90 ? -23.409 33.792 23.016 1.00 84.50 90 MET A O 1
ATOM 730 N N . LYS A 1 91 ? -23.150 31.606 22.581 1.00 83.69 91 LYS A N 1
ATOM 731 C CA . LYS A 1 91 ? -23.682 31.716 21.216 1.00 83.69 91 LYS A CA 1
ATOM 732 C C . LYS A 1 91 ? -25.182 31.991 21.282 1.00 83.69 91 LYS A C 1
ATOM 734 O O . LYS A 1 91 ? -25.976 31.123 21.627 1.00 83.69 91 LYS A O 1
ATOM 739 N N . ARG A 1 92 ? -25.567 33.213 20.913 1.00 77.19 92 ARG A N 1
ATOM 740 C CA . ARG A 1 92 ? -26.971 33.610 20.788 1.00 77.19 92 ARG A CA 1
ATOM 741 C C . ARG A 1 92 ? -27.639 32.779 19.694 1.00 77.19 92 ARG A C 1
ATOM 743 O O . ARG A 1 92 ? -27.213 32.821 18.541 1.00 77.19 92 ARG A O 1
ATOM 750 N N . ILE A 1 93 ? -28.689 32.057 20.061 1.00 74.38 93 ILE A N 1
ATOM 751 C CA . ILE A 1 93 ? -29.611 31.440 19.111 1.00 74.38 93 ILE A CA 1
ATOM 752 C C . ILE A 1 93 ? -30.567 32.549 18.668 1.00 74.38 93 ILE A C 1
ATOM 754 O O . ILE A 1 93 ? -31.166 33.216 19.512 1.00 74.38 93 ILE A O 1
ATOM 758 N N . LYS A 1 94 ? -30.670 32.794 17.357 1.00 62.31 94 LYS A N 1
ATOM 759 C CA . LYS A 1 94 ? -31.761 33.617 16.830 1.00 62.31 94 LYS A CA 1
ATOM 760 C C . LYS A 1 94 ? -33.035 32.792 16.953 1.00 62.31 94 LYS A C 1
ATOM 762 O O . LYS A 1 94 ? -33.105 31.707 16.386 1.00 62.31 94 LYS A O 1
ATOM 767 N N . LEU A 1 95 ? -33.992 33.290 17.722 1.00 60.59 95 LEU A N 1
ATOM 768 C CA . LEU A 1 95 ? -35.361 32.806 17.652 1.00 60.59 95 LEU A CA 1
ATOM 769 C C . LEU A 1 95 ? -35.971 33.500 16.432 1.00 60.59 95 LEU A C 1
ATOM 771 O O . LEU A 1 95 ? -36.020 34.729 16.400 1.00 60.59 95 LEU A O 1
ATOM 775 N N . GLU A 1 96 ? -36.289 32.730 15.395 1.00 60.44 96 GLU A N 1
ATOM 776 C CA . GLU A 1 96 ? -37.154 33.216 14.318 1.00 60.44 96 GLU A CA 1
ATOM 777 C C . GLU A 1 96 ? -38.584 33.270 14.870 1.00 60.44 96 GLU A C 1
ATOM 779 O O . GLU A 1 96 ? -38.998 32.345 15.576 1.00 60.44 96 GLU A O 1
ATOM 784 N N . GLU A 1 97 ? -39.261 34.398 14.636 1.00 55.56 97 GLU A N 1
ATOM 785 C CA . GLU A 1 97 ? -40.657 34.644 15.033 1.00 55.56 97 GLU A CA 1
ATOM 786 C C . GLU A 1 97 ? -41.645 33.786 14.236 1.00 55.56 97 GLU A C 1
ATOM 788 O O . GLU A 1 97 ? -41.423 33.600 13.016 1.00 55.56 97 GLU A O 1
#

Foldseek 3Di:
DDDDDDDPPVCVPPDPDDPVQVVVVVVVLVVVCVVVVAHKDWDWDADPVDDPPVRIGTPDIDHDDPVVPPPDDPPDPPDDPVRVVVVVVPPDDDDDD

Radius of gyration: 24.0 Å; Cα contacts (8 Å, |Δi|>4): 51; chains: 1; bounding box: 62×52×49 Å

pLDDT: mean 88.46, std 12.26, range [55.56, 98.5]

Nearest PDB structures (foldseek):
  7w42-assembly1_B  TM=4.994E-01  e=3.483E+00  Bacillus subtilis subsp. subtilis str. 168
  7w46-assembly1_A  TM=5.038E-01  e=5.891E+00  Bacillus subtilis subsp. subtilis str. 168
  7ohq-assembly1_w  TM=2.066E-01  e=4.837E+00  Saccharomyces cerevisiae S288C

Mean predicted aligned error: 11.38 Å